Protein AF-A0A5S4TCM4-F1 (afdb_monomer_lite)

Structure (mmCIF, N/CA/C/O backbone):
data_AF-A0A5S4TCM4-F1
#
_entry.id   AF-A0A5S4TCM4-F1
#
loop_
_atom_site.group_PDB
_atom_site.id
_atom_site.type_symbol
_atom_site.label_atom_id
_atom_site.label_alt_id
_atom_site.label_comp_id
_atom_site.label_asym_id
_atom_site.label_entity_id
_atom_site.label_seq_id
_atom_site.pdbx_PDB_ins_code
_atom_site.Cartn_x
_atom_site.Cartn_y
_atom_site.Cartn_z
_atom_site.occupancy
_atom_site.B_iso_or_equiv
_atom_site.auth_seq_id
_atom_site.auth_comp_id
_atom_site.auth_asym_id
_atom_site.auth_atom_id
_atom_site.pdbx_PDB_model_num
ATOM 1 N N . MET A 1 1 ? 48.477 -14.671 -19.519 1.00 59.41 1 MET A N 1
ATOM 2 C CA . MET A 1 1 ? 47.484 -13.734 -20.103 1.00 59.41 1 MET A CA 1
ATOM 3 C C . MET A 1 1 ? 46.058 -14.293 -20.131 1.00 59.41 1 MET A C 1
ATOM 5 O O . MET A 1 1 ? 45.143 -13.581 -19.751 1.00 59.41 1 MET A O 1
ATOM 9 N N . LYS A 1 2 ? 45.845 -1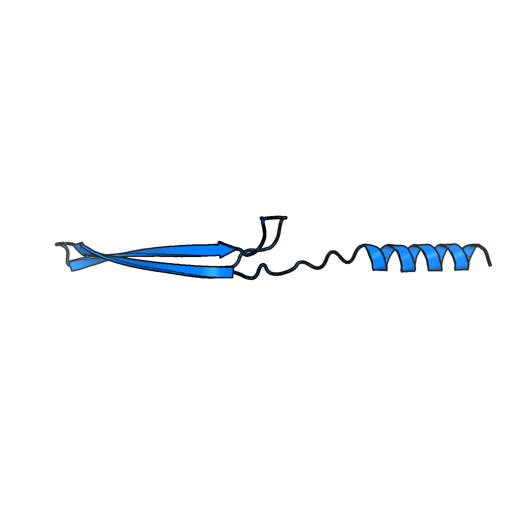5.575 -20.476 1.00 68.44 2 LYS A N 1
ATOM 10 C CA . LYS A 1 2 ? 44.499 -16.185 -20.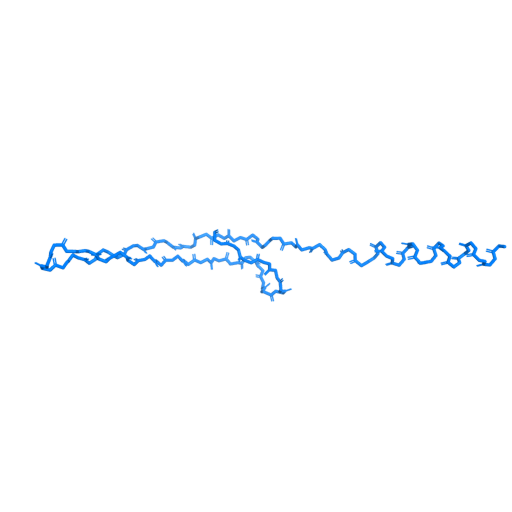568 1.00 68.44 2 LYS A CA 1
ATOM 11 C C . LYS A 1 2 ? 43.688 -16.154 -19.254 1.00 68.44 2 LYS A C 1
ATOM 13 O O . LYS A 1 2 ? 42.505 -15.866 -19.291 1.00 68.44 2 LYS A O 1
ATOM 18 N N . LYS A 1 3 ? 44.321 -16.365 -18.090 1.00 72.12 3 LYS A N 1
ATOM 19 C CA . LYS A 1 3 ? 43.653 -16.326 -16.766 1.00 72.12 3 LYS A CA 1
ATOM 20 C C . LYS A 1 3 ? 43.136 -14.927 -16.384 1.00 72.12 3 LYS A C 1
ATOM 22 O O . LYS A 1 3 ? 42.049 -14.806 -15.841 1.00 72.12 3 LYS A O 1
ATOM 27 N N . PHE A 1 4 ? 43.889 -13.883 -16.735 1.00 79.94 4 PHE A N 1
ATOM 28 C CA . PHE A 1 4 ? 43.507 -12.484 -16.503 1.00 79.94 4 PHE A CA 1
ATOM 29 C C . PHE A 1 4 ? 42.300 -12.075 -17.357 1.00 79.94 4 PHE A C 1
ATOM 31 O O . PHE A 1 4 ? 41.412 -11.373 -16.888 1.00 79.94 4 PHE A O 1
ATOM 38 N N . PHE A 1 5 ? 42.242 -12.578 -18.592 1.00 84.94 5 PHE A N 1
ATOM 39 C CA . PHE A 1 5 ? 41.128 -12.345 -19.507 1.00 84.94 5 PHE A CA 1
ATOM 40 C C . PHE A 1 5 ? 39.804 -12.910 -18.968 1.00 84.94 5 PHE A C 1
ATOM 42 O O . PHE A 1 5 ? 38.786 -12.226 -18.990 1.00 84.94 5 PHE A O 1
ATOM 49 N N . TRP A 1 6 ? 39.830 -14.119 -18.396 1.00 87.75 6 TRP A N 1
ATOM 50 C CA . TRP A 1 6 ? 38.650 -14.717 -17.763 1.00 87.75 6 TRP A CA 1
ATOM 51 C C . TRP A 1 6 ? 38.192 -13.953 -16.515 1.00 87.75 6 TRP A C 1
ATOM 53 O O . TRP A 1 6 ? 36.994 -13.745 -16.348 1.00 87.75 6 TRP A O 1
ATOM 63 N N . SER A 1 7 ? 39.117 -13.470 -15.677 1.00 85.06 7 SER A N 1
ATOM 64 C CA . SER A 1 7 ? 38.754 -12.615 -14.536 1.00 85.06 7 SER A CA 1
ATOM 65 C C . SER A 1 7 ? 38.086 -11.311 -14.971 1.00 85.06 7 SER A C 1
ATOM 67 O O . SER A 1 7 ? 37.103 -10.910 -14.357 1.00 85.06 7 SER A O 1
ATOM 69 N N . ILE A 1 8 ? 38.565 -10.679 -16.047 1.00 86.94 8 ILE A N 1
ATOM 70 C CA . ILE A 1 8 ? 37.942 -9.463 -16.593 1.00 86.94 8 ILE A CA 1
ATOM 71 C C . ILE A 1 8 ? 36.524 -9.753 -17.092 1.00 86.94 8 ILE A C 1
ATOM 73 O O . ILE A 1 8 ? 35.619 -8.982 -16.790 1.00 86.94 8 ILE A O 1
ATOM 77 N N . ILE A 1 9 ? 36.309 -10.872 -17.790 1.00 87.81 9 ILE A N 1
ATOM 78 C CA . ILE A 1 9 ? 34.977 -11.277 -18.271 1.00 87.81 9 ILE A CA 1
ATOM 79 C C . ILE A 1 9 ? 34.011 -11.505 -17.108 1.00 87.81 9 ILE A C 1
ATOM 81 O O . ILE A 1 9 ? 32.875 -11.042 -17.162 1.00 87.81 9 ILE A O 1
ATOM 85 N N . ILE A 1 10 ? 34.457 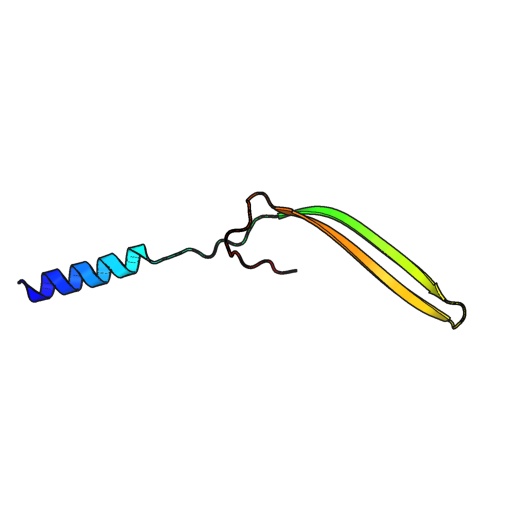-12.180 -16.047 1.00 86.31 10 ILE A N 1
ATOM 86 C CA . ILE A 1 10 ? 33.622 -12.437 -14.868 1.00 86.31 10 ILE A CA 1
ATOM 87 C C . ILE A 1 10 ? 33.240 -11.116 -14.192 1.00 86.31 10 ILE A C 1
ATOM 89 O O . ILE A 1 10 ? 32.061 -10.884 -13.934 1.00 86.31 10 ILE A O 1
ATOM 93 N N . ILE A 1 11 ? 34.204 -10.216 -13.983 1.00 84.69 11 ILE A N 1
ATOM 94 C CA . ILE A 1 11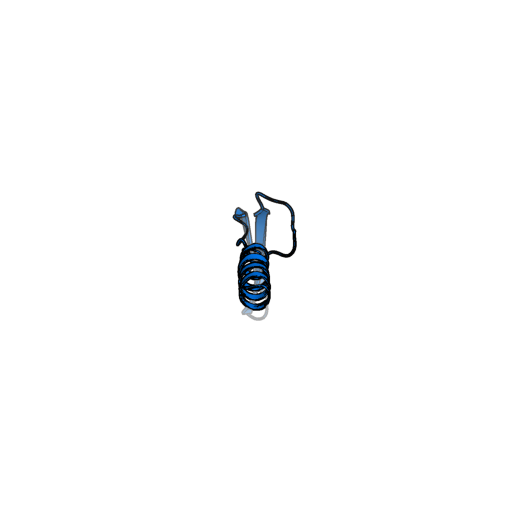 ? 33.946 -8.898 -13.389 1.00 84.69 11 ILE A CA 1
ATOM 95 C C . ILE A 1 11 ? 32.965 -8.095 -14.254 1.00 84.69 11 ILE A C 1
ATOM 97 O O . ILE A 1 11 ? 31.997 -7.552 -13.727 1.00 84.69 11 ILE A O 1
ATOM 101 N N . PHE A 1 12 ? 33.159 -8.073 -15.576 1.00 82.00 12 PHE A N 1
ATOM 102 C CA . PHE A 1 12 ? 32.236 -7.404 -16.496 1.00 82.00 12 PHE A CA 1
ATOM 103 C C . PHE A 1 12 ? 30.836 -8.022 -16.462 1.00 82.00 12 PHE A C 1
ATOM 105 O O . PHE A 1 12 ? 29.853 -7.288 -16.464 1.00 82.00 12 PHE A O 1
ATOM 112 N N . SER A 1 13 ? 30.726 -9.351 -16.379 1.00 81.94 13 SER A N 1
ATOM 113 C CA . SER A 1 13 ? 29.431 -10.036 -16.320 1.00 81.94 13 SER A CA 1
ATOM 114 C C . SER A 1 13 ? 28.625 -9.634 -15.082 1.00 81.94 13 SER A C 1
ATOM 116 O O . SER A 1 13 ? 27.439 -9.341 -15.203 1.00 81.94 13 SER A O 1
ATOM 118 N N . CYS A 1 14 ? 29.273 -9.496 -13.920 1.00 77.88 14 CYS A N 1
ATOM 119 C CA . CYS A 1 14 ? 28.619 -9.071 -12.681 1.00 77.88 14 CYS A CA 1
ATOM 120 C C . CYS A 1 14 ? 28.055 -7.643 -12.762 1.00 77.88 14 CYS A C 1
ATOM 122 O O . CYS A 1 14 ? 27.027 -7.358 -12.151 1.00 77.88 14 CYS A O 1
ATOM 124 N N . LEU A 1 15 ? 28.684 -6.754 -13.540 1.00 76.06 15 LEU A N 1
ATOM 125 C CA . LEU A 1 15 ? 28.211 -5.376 -13.720 1.00 76.06 15 LEU A CA 1
ATOM 126 C C . LEU A 1 15 ? 26.899 -5.299 -14.521 1.00 76.06 15 LEU A C 1
ATOM 128 O O . LEU A 1 15 ? 26.118 -4.372 -14.314 1.00 76.06 15 LEU A O 1
ATOM 132 N N . PHE A 1 16 ? 26.613 -6.282 -15.383 1.00 68.69 16 PHE A N 1
ATOM 133 C CA . PHE A 1 16 ? 25.370 -6.332 -16.165 1.00 68.69 16 PHE A CA 1
ATOM 134 C C . PHE A 1 16 ? 24.168 -6.900 -15.392 1.00 68.69 16 PHE A C 1
ATOM 136 O O . PHE A 1 16 ? 23.031 -6.692 -15.809 1.00 68.69 16 PHE A O 1
ATOM 143 N N . PHE A 1 17 ? 24.387 -7.565 -14.251 1.00 64.12 17 PHE A N 1
ATOM 144 C CA . PHE A 1 17 ? 23.312 -8.115 -13.409 1.00 64.12 17 PHE A CA 1
ATOM 145 C C . PHE A 1 17 ? 22.781 -7.138 -12.352 1.00 64.12 17 PHE A C 1
ATOM 147 O O . PHE A 1 17 ? 21.999 -7.535 -11.489 1.00 64.12 17 PHE A O 1
ATOM 154 N N . SER A 1 18 ? 23.144 -5.853 -12.414 1.00 60.81 18 SER A N 1
ATOM 155 C CA . SER A 1 18 ? 22.524 -4.832 -11.568 1.00 60.81 18 SER A CA 1
ATOM 156 C C . SER A 1 18 ? 21.089 -4.563 -12.038 1.00 60.81 18 SER A C 1
ATOM 158 O O . SER A 1 18 ? 20.805 -3.592 -12.739 1.00 60.81 18 SER A O 1
ATOM 160 N N . GLN A 1 19 ? 20.160 -5.443 -11.663 1.00 62.09 19 GLN A N 1
ATOM 161 C CA . GLN A 1 19 ? 18.741 -5.130 -11.730 1.00 62.09 19 GLN A CA 1
ATOM 162 C C . GLN A 1 19 ? 18.465 -4.074 -10.667 1.00 62.09 19 GLN A C 1
ATOM 164 O O . GLN A 1 19 ? 18.450 -4.352 -9.468 1.00 62.09 19 GLN A O 1
ATOM 169 N N . ARG A 1 20 ? 18.309 -2.824 -11.104 1.00 62.38 20 ARG A N 1
ATOM 170 C CA . ARG A 1 20 ? 17.864 -1.756 -10.216 1.00 62.38 20 ARG A CA 1
ATOM 171 C C . ARG A 1 20 ? 16.430 -2.069 -9.808 1.00 62.38 20 ARG A C 1
ATOM 173 O O . ARG A 1 20 ? 15.539 -2.064 -10.654 1.00 62.38 20 ARG A O 1
ATOM 180 N N . VAL A 1 21 ? 16.215 -2.343 -8.524 1.00 59.88 21 VAL A N 1
ATOM 181 C CA . VAL A 1 21 ? 14.871 -2.373 -7.942 1.00 59.88 21 VAL A CA 1
ATOM 182 C C . VAL A 1 21 ? 14.381 -0.931 -7.946 1.00 59.88 21 VAL A C 1
ATOM 184 O O . VAL A 1 21 ? 14.753 -0.129 -7.094 1.00 59.88 21 VAL A O 1
ATOM 187 N N . LEU A 1 22 ? 13.643 -0.566 -8.989 1.00 66.31 22 LEU A N 1
ATOM 188 C CA . LEU A 1 22 ? 13.042 0.753 -9.094 1.00 66.31 22 LEU A CA 1
ATOM 189 C C . LEU A 1 22 ? 11.797 0.766 -8.212 1.00 66.31 22 LEU A C 1
ATOM 191 O O . LEU A 1 22 ? 10.894 -0.048 -8.406 1.00 66.31 22 LEU A O 1
ATOM 195 N N . ALA A 1 23 ? 11.757 1.685 -7.249 1.00 68.31 23 ALA A N 1
ATOM 196 C CA . ALA A 1 23 ? 10.506 2.041 -6.598 1.00 68.31 23 ALA A CA 1
ATOM 197 C C . ALA A 1 23 ? 9.552 2.583 -7.671 1.00 68.31 23 ALA A C 1
ATOM 199 O O . ALA A 1 23 ? 9.958 3.388 -8.514 1.00 68.31 23 ALA A O 1
ATOM 200 N N . VAL A 1 24 ? 8.309 2.103 -7.683 1.00 77.12 24 VAL A N 1
ATOM 201 C CA . VAL A 1 24 ? 7.322 2.579 -8.656 1.00 77.12 24 VAL A CA 1
ATOM 202 C C . VAL A 1 24 ? 6.793 3.915 -8.177 1.00 77.12 24 VAL A C 1
ATOM 204 O O . VAL A 1 24 ? 6.303 4.024 -7.058 1.00 77.12 24 VAL A O 1
ATOM 207 N N . SER A 1 25 ? 6.873 4.923 -9.040 1.00 82.62 25 SER A N 1
ATOM 208 C CA . SER A 1 25 ? 6.188 6.188 -8.813 1.00 82.62 25 SER A CA 1
ATOM 209 C C . SER A 1 25 ? 4.682 5.978 -8.924 1.00 82.62 25 SER A C 1
ATOM 211 O O . SER A 1 25 ? 4.192 5.459 -9.938 1.00 82.62 25 SER A O 1
ATOM 213 N N . TYR A 1 26 ? 3.973 6.389 -7.880 1.00 85.00 26 TYR A N 1
ATOM 214 C CA . TYR A 1 26 ? 2.525 6.334 -7.797 1.00 85.00 26 TYR A CA 1
ATOM 215 C C . TYR A 1 26 ? 1.953 7.695 -7.422 1.00 85.00 26 TYR A C 1
ATOM 217 O O . TYR A 1 26 ? 2.582 8.459 -6.690 1.00 85.00 26 TYR A O 1
ATOM 225 N N . ASP A 1 27 ? 0.730 7.934 -7.875 1.00 89.00 27 ASP A N 1
ATOM 226 C CA . ASP A 1 27 ? -0.108 9.039 -7.432 1.00 89.00 27 ASP A CA 1
ATOM 227 C C . ASP A 1 27 ? -1.272 8.491 -6.604 1.00 89.00 27 ASP A C 1
ATOM 229 O O . ASP A 1 27 ? -1.745 7.374 -6.829 1.00 89.00 27 ASP A O 1
ATOM 233 N N . ILE A 1 28 ? -1.748 9.270 -5.635 1.00 90.00 28 ILE A N 1
ATOM 234 C CA . ILE A 1 28 ? -2.970 8.940 -4.896 1.00 90.00 28 ILE A CA 1
ATOM 235 C C . ILE A 1 28 ? -4.144 9.559 -5.653 1.00 90.00 28 ILE A C 1
ATOM 237 O O . ILE A 1 28 ? -4.320 10.775 -5.641 1.00 90.00 28 ILE A O 1
ATOM 241 N N . GLU A 1 29 ? -4.958 8.726 -6.301 1.00 93.06 29 GLU A N 1
ATOM 242 C CA . GLU A 1 29 ? -6.144 9.188 -7.035 1.00 93.06 29 GLU A CA 1
ATOM 243 C C . GLU A 1 29 ? -7.269 9.588 -6.088 1.00 93.06 29 GLU A C 1
ATOM 245 O O . GLU A 1 29 ? -7.994 10.554 -6.326 1.00 93.06 29 GLU A O 1
ATOM 250 N N . SER A 1 30 ? -7.451 8.821 -5.012 1.00 93.75 30 SER A N 1
ATOM 251 C CA . SER A 1 30 ? -8.477 9.130 -4.027 1.00 93.75 30 SER A CA 1
ATOM 252 C C . SER A 1 30 ? -8.137 8.579 -2.659 1.00 93.75 30 SER A C 1
ATOM 254 O O . SER A 1 30 ? -7.610 7.475 -2.535 1.00 93.75 30 SER A O 1
ATOM 256 N N . TYR A 1 31 ? -8.551 9.328 -1.648 1.00 93.25 31 TYR A N 1
ATOM 257 C CA . TYR A 1 31 ? -8.449 8.971 -0.249 1.00 93.25 31 TYR A CA 1
ATOM 258 C C . TYR A 1 31 ? -9.830 9.144 0.387 1.00 93.25 31 TYR A C 1
ATOM 260 O O . TYR A 1 31 ? -10.386 10.245 0.371 1.00 93.25 31 TYR A O 1
ATOM 268 N N . LYS A 1 32 ? -10.420 8.055 0.888 1.00 96.62 32 LYS A N 1
ATOM 269 C CA . LYS A 1 32 ? -11.754 8.065 1.502 1.00 96.62 32 LYS A CA 1
ATOM 270 C C . LYS A 1 32 ? -11.712 7.391 2.864 1.00 96.62 32 LYS A C 1
ATOM 272 O O . LYS A 1 32 ? -11.282 6.250 2.974 1.00 96.62 32 LYS A O 1
ATOM 277 N N . GLY A 1 33 ? -12.216 8.090 3.875 1.00 96.81 33 GLY A N 1
ATOM 278 C CA . GLY A 1 33 ? -12.452 7.543 5.206 1.00 96.81 33 GLY A CA 1
ATOM 279 C C . GLY A 1 33 ? -13.942 7.329 5.448 1.00 96.81 33 GLY A C 1
ATOM 280 O O . GLY A 1 33 ? -14.760 8.173 5.080 1.00 96.81 33 GLY A O 1
ATOM 281 N N . ASN A 1 34 ? -14.293 6.216 6.082 1.00 97.38 34 ASN A N 1
ATOM 282 C CA . ASN A 1 34 ? -15.632 5.929 6.572 1.00 97.38 34 ASN A CA 1
ATOM 283 C C . ASN A 1 34 ? -15.567 5.687 8.081 1.00 97.38 34 ASN A C 1
ATOM 285 O O . ASN A 1 34 ? -14.943 4.727 8.529 1.00 97.38 34 ASN A O 1
ATOM 289 N N . LEU A 1 35 ? -16.204 6.568 8.849 1.00 97.38 35 LEU A N 1
ATOM 290 C CA . LEU A 1 35 ? -16.325 6.448 10.294 1.00 97.38 35 LEU A CA 1
ATOM 291 C C . LEU A 1 35 ? -17.734 5.978 10.646 1.00 97.38 35 LEU A C 1
ATOM 293 O O . LEU A 1 35 ? -18.709 6.698 10.438 1.00 97.38 35 LEU A O 1
ATOM 297 N N . GLN A 1 36 ? -17.824 4.794 11.234 1.00 97.94 36 GLN A N 1
ATOM 298 C CA . GLN A 1 36 ? -19.052 4.259 11.795 1.00 97.94 36 GLN A CA 1
ATOM 299 C C . GLN A 1 36 ? -19.006 4.385 13.317 1.00 97.94 36 GLN A C 1
ATOM 301 O O . GLN A 1 36 ? -18.101 3.850 13.955 1.00 97.94 36 GLN A O 1
ATOM 306 N N . ILE A 1 37 ? -19.981 5.089 13.889 1.00 97.88 37 ILE A N 1
ATOM 307 C CA . ILE A 1 37 ? -20.173 5.183 15.339 1.00 97.88 37 ILE A CA 1
ATOM 308 C C . ILE A 1 37 ? -21.183 4.123 15.761 1.00 97.88 37 ILE A C 1
ATOM 310 O O . ILE A 1 37 ? -22.246 3.995 15.147 1.00 97.88 37 ILE A O 1
ATOM 314 N N . HIS A 1 38 ? -20.856 3.380 16.809 1.00 97.94 38 HIS A N 1
ATOM 315 C CA . HIS A 1 38 ? -21.685 2.305 17.337 1.00 97.94 38 HIS A CA 1
ATOM 316 C C . HIS A 1 38 ? -22.414 2.761 18.605 1.00 97.94 38 HIS A C 1
ATOM 318 O O . HIS A 1 38 ? -21.989 3.681 19.303 1.00 97.94 38 HIS A O 1
ATOM 324 N N . SER A 1 39 ? -23.539 2.118 18.919 1.00 97.69 39 SER A N 1
ATOM 325 C CA . SER A 1 39 ? -24.363 2.461 20.090 1.00 97.69 39 SER A CA 1
ATOM 326 C C . SER A 1 39 ? -23.720 2.095 21.430 1.00 97.69 39 SER A C 1
ATOM 328 O O . SER A 1 39 ? -24.185 2.538 22.475 1.00 97.69 39 SER A O 1
ATOM 330 N N . ASP A 1 40 ? -22.678 1.268 21.412 1.00 98.00 40 ASP A N 1
ATOM 331 C CA . ASP A 1 40 ? -21.897 0.851 22.580 1.00 98.00 40 ASP A CA 1
ATOM 332 C C . ASP A 1 40 ? -20.739 1.817 22.901 1.00 98.00 40 ASP A C 1
ATOM 334 O O . ASP A 1 40 ? -19.833 1.475 23.658 1.00 98.00 40 ASP A O 1
ATOM 338 N N . ASN A 1 41 ? -20.775 3.031 22.338 1.00 95.81 41 ASN A N 1
ATOM 339 C CA . ASN A 1 41 ? -19.726 4.051 22.419 1.00 95.81 41 ASN A CA 1
ATOM 340 C C . ASN A 1 41 ? -18.384 3.642 21.787 1.00 95.81 41 ASN A C 1
ATOM 342 O O . ASN A 1 41 ? -17.360 4.269 22.069 1.00 95.81 41 ASN A O 1
ATOM 346 N N . THR A 1 42 ? -18.364 2.630 20.918 1.00 98.12 42 THR A N 1
ATOM 347 C CA . THR A 1 42 ? -17.197 2.325 20.083 1.00 98.12 42 THR A CA 1
ATOM 348 C C . THR A 1 42 ? -17.333 2.943 18.690 1.00 98.12 42 THR A C 1
ATOM 350 O O . THR A 1 42 ? -18.386 3.456 18.302 1.00 98.12 42 THR A O 1
ATOM 353 N N . ALA A 1 43 ? -16.245 2.927 17.920 1.00 98.12 43 ALA A N 1
ATOM 354 C CA . ALA A 1 43 ? -16.250 3.379 16.537 1.00 98.12 43 ALA A CA 1
ATOM 355 C C . ALA A 1 43 ? -15.350 2.502 15.663 1.00 98.12 43 ALA A C 1
ATOM 357 O O . ALA A 1 43 ? -14.321 1.997 16.114 1.00 98.12 43 ALA A O 1
ATOM 358 N N . THR A 1 44 ? -15.720 2.359 14.392 1.00 98.12 44 THR A N 1
ATOM 359 C CA . THR A 1 44 ? -14.893 1.725 13.362 1.00 98.12 44 THR A CA 1
ATOM 360 C C . THR A 1 44 ? -14.555 2.752 12.298 1.00 98.12 44 THR A C 1
ATOM 362 O O . THR A 1 44 ? -15.448 3.355 11.708 1.00 98.12 44 THR A O 1
ATOM 365 N N . PHE A 1 45 ? -13.264 2.933 12.038 1.00 97.50 45 PHE A N 1
ATOM 366 C CA . PHE A 1 45 ? -12.780 3.734 10.923 1.00 97.50 45 PHE A CA 1
ATOM 367 C C . PHE A 1 45 ? -12.222 2.812 9.839 1.00 97.50 45 PHE A C 1
ATOM 369 O O . PHE A 1 45 ? -11.346 1.993 10.115 1.00 97.50 45 PHE A O 1
ATOM 376 N N . VAL A 1 46 ? -12.746 2.936 8.621 1.00 97.25 46 VAL A N 1
ATOM 377 C CA . VAL A 1 46 ? -12.272 2.218 7.434 1.00 97.25 46 VAL A CA 1
ATOM 378 C C . VAL A 1 46 ? -11.734 3.229 6.437 1.00 97.25 46 VAL A C 1
ATOM 380 O O . VAL A 1 46 ? -12.439 4.150 6.030 1.00 97.25 46 VAL A O 1
ATOM 383 N N . GLU A 1 47 ? -10.493 3.032 6.023 1.00 96.00 47 GLU A N 1
ATOM 384 C CA . GLU A 1 47 ? -9.809 3.867 5.045 1.00 96.00 47 GLU A CA 1
ATOM 385 C C . GLU A 1 47 ? -9.691 3.121 3.714 1.00 96.00 47 GLU A C 1
ATOM 387 O O . GLU A 1 47 ? -9.439 1.917 3.667 1.00 96.00 47 GLU A O 1
ATOM 392 N N . THR A 1 48 ? -9.903 3.828 2.610 1.00 95.06 48 THR A N 1
ATOM 393 C CA . THR A 1 48 ? -9.696 3.319 1.254 1.00 95.06 48 THR A CA 1
ATOM 394 C C . THR A 1 48 ? -8.851 4.318 0.481 1.00 95.06 48 THR A C 1
ATOM 396 O O . THR A 1 48 ? -9.277 5.452 0.242 1.00 95.06 48 THR A O 1
ATOM 399 N N . VAL A 1 49 ? -7.657 3.880 0.081 1.00 92.62 49 VAL A N 1
ATOM 400 C CA . VAL A 1 49 ? -6.711 4.660 -0.721 1.00 92.62 49 VAL A CA 1
ATOM 401 C C . VAL A 1 49 ? -6.572 4.003 -2.089 1.00 92.62 49 VAL A C 1
ATOM 403 O O . VAL A 1 49 ? -6.232 2.825 -2.183 1.00 92.62 49 VAL A O 1
ATOM 406 N N . ASN A 1 50 ? -6.841 4.768 -3.145 1.00 92.19 50 ASN A N 1
ATOM 407 C CA . ASN A 1 50 ? -6.664 4.320 -4.523 1.00 92.19 50 ASN A CA 1
ATOM 408 C C . ASN A 1 50 ? -5.375 4.911 -5.084 1.00 92.19 50 ASN A C 1
ATOM 410 O O . ASN A 1 50 ? -5.202 6.131 -5.096 1.00 92.19 50 ASN A O 1
ATOM 414 N N . TYR A 1 51 ? -4.500 4.035 -5.566 1.00 89.25 51 TYR A N 1
ATOM 415 C CA . TYR A 1 51 ? -3.211 4.393 -6.141 1.00 89.25 51 TYR A CA 1
ATOM 416 C C . TYR A 1 51 ? -3.238 4.233 -7.659 1.00 89.25 51 TYR A C 1
ATOM 418 O O . TYR A 1 51 ? -3.664 3.193 -8.168 1.00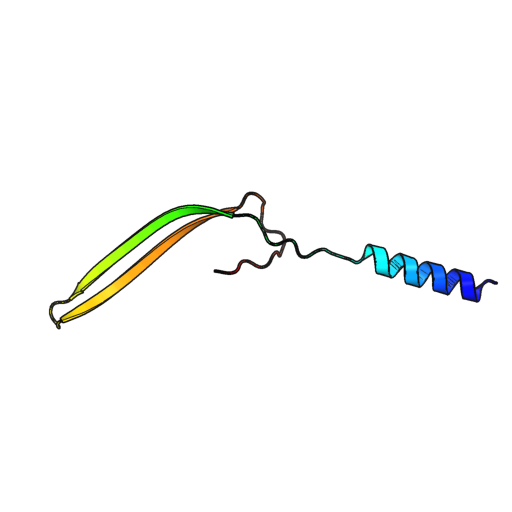 89.25 51 TYR A O 1
ATOM 426 N N . HIS A 1 52 ?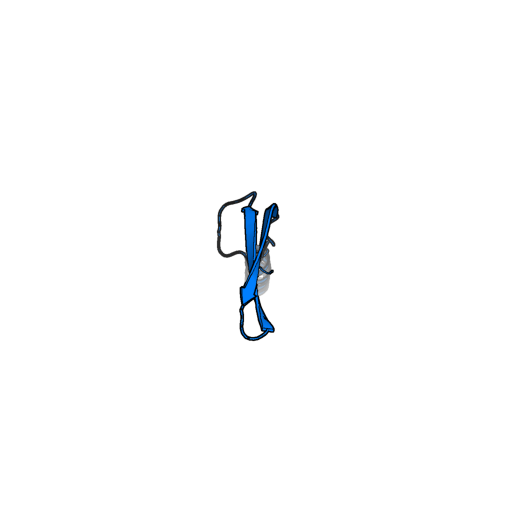 -2.710 5.228 -8.367 1.00 90.50 52 HIS A N 1
ATOM 427 C CA . HIS A 1 52 ? -2.370 5.127 -9.778 1.00 90.50 52 HIS A CA 1
ATOM 428 C C . HIS A 1 52 ? -0.884 4.841 -9.920 1.00 90.50 52 HIS A C 1
ATOM 430 O O . HIS A 1 52 ? -0.051 5.672 -9.562 1.00 90.50 52 HIS A O 1
ATOM 436 N N . PHE A 1 53 ? -0.530 3.689 -10.476 1.00 87.62 53 PHE A N 1
ATOM 437 C CA . PHE A 1 53 ? 0.860 3.379 -10.783 1.00 87.62 53 PHE A CA 1
ATOM 438 C C . PHE A 1 53 ? 1.151 3.736 -12.238 1.00 87.62 53 PHE A C 1
ATOM 440 O O . PHE A 1 53 ? 0.532 3.206 -13.156 1.00 87.62 53 PHE A O 1
ATOM 447 N N . SER A 1 54 ? 2.150 4.593 -12.445 1.00 84.25 54 SER A N 1
ATOM 448 C CA . SER A 1 54 ? 2.584 5.049 -13.778 1.00 84.25 54 SER A CA 1
ATOM 449 C C . SER A 1 54 ? 3.142 3.934 -14.676 1.00 84.25 54 SER A C 1
ATOM 451 O O . SER A 1 54 ? 3.314 4.117 -15.881 1.00 84.25 54 SER A O 1
ATOM 453 N N . SER A 1 55 ? 3.441 2.766 -14.104 1.00 83.44 55 SER A N 1
ATOM 454 C CA . SER A 1 55 ? 3.927 1.595 -14.828 1.00 83.44 55 SER A CA 1
ATOM 455 C C . SER A 1 55 ? 3.267 0.323 -14.310 1.00 83.44 55 SER A C 1
ATOM 457 O O . SER A 1 55 ? 2.860 0.246 -13.151 1.00 83.44 55 SER A O 1
ATOM 459 N N . GLY A 1 56 ? 3.188 -0.693 -15.172 1.00 81.56 56 GLY A N 1
ATOM 460 C CA . GLY A 1 56 ? 2.707 -2.012 -14.774 1.00 81.56 56 GLY A CA 1
ATOM 461 C C . GLY A 1 56 ? 3.614 -2.682 -13.735 1.00 81.56 56 GLY A C 1
ATOM 462 O O . GLY A 1 56 ? 4.813 -2.399 -13.640 1.00 81.56 56 GLY A O 1
ATOM 463 N N . TYR A 1 57 ? 3.040 -3.624 -12.987 1.00 79.62 57 TYR A N 1
ATOM 464 C CA . TYR A 1 57 ? 3.771 -4.406 -11.997 1.00 79.62 57 TYR A CA 1
ATOM 465 C C . TYR A 1 57 ? 4.749 -5.386 -12.665 1.00 79.62 57 TYR A C 1
ATOM 467 O O . TYR A 1 57 ? 4.382 -6.187 -13.523 1.00 79.62 57 TYR A O 1
ATOM 475 N N . ARG A 1 58 ? 6.013 -5.320 -12.259 1.00 78.00 58 ARG A N 1
ATOM 476 C CA . ARG A 1 58 ? 7.150 -6.122 -12.737 1.00 78.00 58 ARG A CA 1
ATOM 477 C C . ARG A 1 58 ? 8.009 -6.616 -11.566 1.00 78.00 58 ARG A C 1
ATOM 479 O O . ARG A 1 58 ? 9.222 -6.735 -11.704 1.00 78.00 58 ARG A O 1
ATOM 486 N N . GLY A 1 59 ? 7.389 -6.872 -10.411 1.00 74.50 59 GLY A N 1
ATOM 487 C CA . GLY A 1 59 ? 8.085 -7.326 -9.201 1.00 74.50 59 GLY A CA 1
ATOM 488 C C . GLY A 1 59 ? 8.712 -6.203 -8.374 1.00 74.50 59 GLY A C 1
ATOM 489 O O . GLY A 1 59 ? 9.588 -6.466 -7.554 1.00 74.50 59 GLY A O 1
ATOM 490 N N . GLN A 1 60 ? 8.300 -4.951 -8.589 1.00 79.50 60 GLN A N 1
ATOM 491 C CA . GLN A 1 60 ? 8.736 -3.845 -7.742 1.00 79.50 60 GLN A CA 1
ATOM 492 C C . GLN A 1 60 ? 8.112 -3.964 -6.345 1.00 79.50 60 GLN A C 1
ATOM 494 O O . GLN A 1 60 ? 7.016 -4.500 -6.177 1.00 79.50 60 GLN A O 1
ATOM 499 N N . ILE A 1 61 ? 8.805 -3.445 -5.334 1.00 73.50 61 ILE A N 1
ATOM 500 C CA . ILE A 1 61 ? 8.279 -3.398 -3.969 1.00 73.50 61 ILE A CA 1
ATOM 501 C C . ILE A 1 61 ? 7.285 -2.236 -3.881 1.00 73.50 61 ILE A C 1
ATOM 503 O O . ILE A 1 61 ? 7.626 -1.105 -4.225 1.00 73.50 61 ILE A O 1
ATOM 507 N N . ILE A 1 62 ? 6.066 -2.528 -3.423 1.00 73.12 62 ILE A N 1
ATOM 508 C CA . ILE A 1 62 ? 5.039 -1.532 -3.103 1.00 73.12 62 ILE A CA 1
ATOM 509 C C . ILE A 1 62 ? 4.990 -1.426 -1.579 1.00 73.12 62 ILE A C 1
ATOM 511 O O . ILE A 1 62 ? 4.746 -2.425 -0.903 1.00 73.12 62 ILE A O 1
ATOM 515 N N . THR A 1 63 ? 5.254 -0.237 -1.043 1.00 66.56 63 THR A N 1
ATOM 516 C CA . THR A 1 63 ? 5.179 0.055 0.395 1.00 66.56 63 THR A CA 1
ATOM 517 C C . THR A 1 63 ? 4.137 1.141 0.633 1.00 66.56 63 THR A C 1
ATOM 519 O O . THR A 1 63 ? 4.079 2.089 -0.151 1.00 66.56 63 THR A O 1
ATOM 522 N N . LEU A 1 64 ? 3.338 0.993 1.694 1.00 65.44 64 LEU A N 1
ATOM 523 C CA . LEU A 1 64 ? 2.487 2.058 2.237 1.00 65.44 64 LEU A CA 1
ATOM 524 C C . LEU A 1 64 ? 3.300 3.015 3.112 1.00 65.44 64 LEU A C 1
ATOM 526 O O . LEU A 1 64 ? 4.221 2.519 3.803 1.00 65.44 64 LEU A O 1
#

pLDDT: mean 83.8, std 11.9, range [59.41, 98.12]

Sequence (64 aa):
MKKFFWSIIIIFSCLFFSQRVLAVSYDIESYKGNLQIHSDNTATFVETVNYHFSSGYRGQIITL

Radius of gyration: 24.54 Å; chains: 1; bounding box: 72×26×43 Å

Secondary structure (DSSP, 8-state):
-HHHHHHHHHHHHHHHT----PPPPEEEEEEEEEEEEPTTS-EEEEEEEEEEESS--SS-----

InterPro domains:
  IPR018702 Domain of unknown function DUF2207 [PF09972] (27-63)

Organism: Streptococcus pyogenes (NCBI:txid1314)

Foldseek 3Di:
DVVVVVVVVVVVVVVVPPPPLDAFDKDWPDKDWDWDQDPVRDIDIDIDTDIDTPDDDDPHDDDD